Protein AF-A0A7G9RXB8-F1 (afdb_monomer_lite)

Organism: NCBI:txid225084

pLDDT: mean 76.38, std 12.28, range [47.03, 93.5]

Structure (mmCIF, N/CA/C/O backbone):
data_AF-A0A7G9RXB8-F1
#
_entry.id   AF-A0A7G9RXB8-F1
#
loop_
_atom_site.group_PDB
_atom_site.id
_atom_site.type_symbol
_atom_site.label_atom_id
_atom_site.label_alt_id
_atom_site.label_comp_id
_atom_site.label_asym_id
_atom_site.label_entity_id
_atom_site.label_seq_id
_atom_site.pdbx_PDB_ins_code
_atom_site.Cartn_x
_atom_site.Cartn_y
_atom_site.Cartn_z
_atom_site.occupancy
_atom_site.B_iso_or_equiv
_atom_site.auth_seq_id
_atom_site.auth_comp_id
_atom_site.auth_asym_id
_atom_site.auth_atom_id
_atom_site.pdbx_PDB_model_num
ATOM 1 N N . MET A 1 1 ? 65.876 15.064 -10.319 1.00 53.69 1 MET A N 1
ATOM 2 C CA . MET A 1 1 ? 64.756 16.024 -10.457 1.00 53.69 1 MET A CA 1
ATOM 3 C C . MET A 1 1 ? 63.731 15.568 -11.501 1.00 53.69 1 MET A C 1
ATOM 5 O O . MET A 1 1 ? 62.546 15.606 -11.215 1.00 53.69 1 MET A O 1
ATOM 9 N N . THR A 1 2 ? 64.156 15.033 -12.650 1.00 57.69 2 THR A N 1
ATOM 10 C CA . THR A 1 2 ? 63.273 14.487 -13.706 1.00 57.69 2 THR A CA 1
ATOM 11 C C . THR A 1 2 ? 62.465 13.240 -13.300 1.00 57.69 2 THR A C 1
ATOM 13 O O . THR A 1 2 ? 61.314 13.117 -13.701 1.00 57.69 2 THR A O 1
ATOM 16 N N . ALA A 1 3 ? 62.999 12.360 -12.442 1.00 59.34 3 ALA A N 1
ATOM 17 C CA . ALA A 1 3 ? 62.268 11.176 -11.956 1.00 59.34 3 ALA A CA 1
ATOM 18 C C . ALA A 1 3 ? 61.123 11.496 -10.965 1.00 59.34 3 ALA A C 1
ATOM 20 O O . ALA A 1 3 ? 60.121 10.787 -10.940 1.00 59.34 3 ALA A O 1
ATOM 21 N N . MET A 1 4 ? 61.231 12.580 -10.180 1.00 57.28 4 MET A N 1
ATOM 22 C CA . MET A 1 4 ? 60.145 13.027 -9.287 1.00 57.28 4 MET A CA 1
ATOM 23 C C . MET A 1 4 ? 58.975 13.626 -10.072 1.00 57.28 4 MET A C 1
ATOM 25 O O . MET A 1 4 ? 57.829 13.350 -9.737 1.00 57.28 4 MET A O 1
ATOM 29 N N . LEU A 1 5 ? 59.254 14.370 -11.149 1.00 56.53 5 LEU A N 1
ATOM 30 C CA . LEU A 1 5 ? 58.205 14.923 -12.012 1.00 56.53 5 LEU A CA 1
ATOM 31 C C . LEU A 1 5 ? 57.414 13.820 -12.733 1.00 56.53 5 LEU A C 1
ATOM 33 O O . LEU A 1 5 ? 56.200 13.926 -12.846 1.00 56.53 5 LEU A O 1
ATOM 37 N N . PHE A 1 6 ? 58.068 12.729 -13.149 1.00 57.94 6 PHE A N 1
ATOM 38 C CA . PHE A 1 6 ? 57.385 11.584 -13.767 1.00 57.94 6 PHE A CA 1
ATOM 39 C C . PHE A 1 6 ? 56.520 10.792 -12.767 1.00 57.94 6 PHE A C 1
ATOM 41 O O . PHE A 1 6 ? 55.415 10.369 -13.102 1.00 57.94 6 PHE A O 1
ATOM 48 N N . SER A 1 7 ? 56.988 10.651 -11.521 1.00 56.25 7 SER A N 1
ATOM 49 C CA . SER A 1 7 ? 56.212 10.061 -10.420 1.00 56.25 7 SER A CA 1
ATOM 50 C C . SER A 1 7 ? 54.958 10.887 -10.098 1.00 56.25 7 SER A C 1
ATOM 52 O O . SER A 1 7 ? 53.858 10.335 -10.076 1.00 56.25 7 SER A O 1
ATOM 54 N N . GLN A 1 8 ? 55.091 12.214 -9.966 1.00 58.97 8 GLN A N 1
ATOM 55 C CA . GLN A 1 8 ? 53.950 13.109 -9.724 1.00 58.97 8 GLN A CA 1
ATOM 56 C C . GLN A 1 8 ? 52.933 13.085 -10.871 1.00 58.97 8 GLN A C 1
ATOM 58 O O . GLN A 1 8 ? 51.738 12.936 -10.624 1.00 58.97 8 GLN A O 1
ATOM 63 N N . GLN A 1 9 ? 53.408 13.098 -12.121 1.00 56.72 9 GLN A N 1
ATOM 64 C CA . GLN A 1 9 ? 52.555 12.980 -13.306 1.00 56.72 9 GLN A CA 1
ATOM 65 C C . GLN A 1 9 ? 51.727 11.683 -13.286 1.00 56.72 9 GLN A C 1
ATOM 67 O O . GLN A 1 9 ? 50.555 11.690 -13.648 1.00 56.72 9 GLN A O 1
ATOM 72 N N . SER A 1 10 ? 52.312 10.564 -12.841 1.00 56.03 10 SER A N 1
ATOM 73 C CA . SER A 1 10 ? 51.606 9.279 -12.776 1.00 56.03 10 SER A CA 1
ATOM 74 C C . SER A 1 10 ? 50.545 9.229 -11.670 1.00 56.03 10 SER A C 1
ATOM 76 O O . SER A 1 10 ? 49.463 8.689 -11.895 1.00 56.03 10 SER A O 1
ATOM 78 N N . SER A 1 11 ? 50.790 9.856 -10.514 1.00 56.84 11 SER A N 1
ATOM 79 C CA . SER A 1 11 ? 49.788 9.982 -9.448 1.00 56.84 11 SER A CA 1
ATOM 80 C C . SER A 1 11 ? 48.650 10.930 -9.824 1.00 56.84 11 SER A C 1
ATOM 82 O O . SER A 1 11 ? 47.493 10.622 -9.538 1.00 56.84 11 SER A O 1
ATOM 84 N N . ASP A 1 12 ? 48.935 12.029 -10.524 1.00 55.81 12 ASP A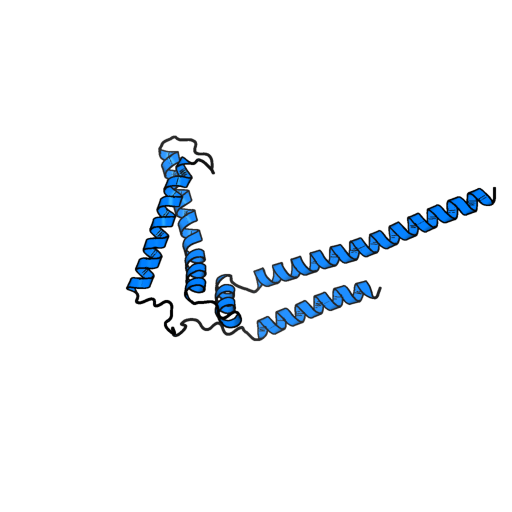 N 1
ATOM 85 C CA . ASP A 1 12 ? 47.910 12.987 -10.953 1.00 55.81 12 ASP A CA 1
ATOM 86 C C . ASP A 1 12 ? 47.013 12.399 -12.053 1.00 55.81 12 ASP A C 1
ATOM 88 O O . ASP A 1 12 ? 45.795 12.562 -12.006 1.00 55.81 12 ASP A O 1
ATOM 92 N N . VAL A 1 13 ? 47.577 11.621 -12.985 1.00 59.97 13 VAL A N 1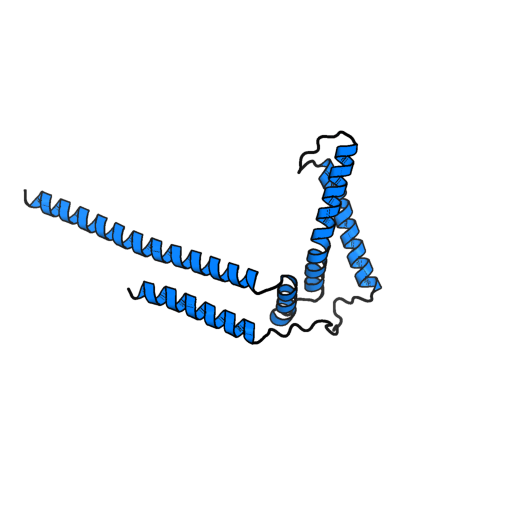
ATOM 93 C CA . VAL A 1 13 ? 46.809 10.931 -14.038 1.00 59.97 13 VAL A CA 1
ATOM 94 C C . VAL A 1 13 ? 45.923 9.821 -13.460 1.00 59.97 13 VAL A C 1
ATOM 96 O O . VAL A 1 13 ? 44.767 9.688 -13.864 1.00 59.97 13 VAL A O 1
ATOM 99 N N . VAL A 1 14 ? 46.408 9.052 -12.479 1.00 60.84 14 VAL A N 1
ATOM 100 C CA . VAL A 1 14 ? 45.602 8.012 -11.816 1.00 60.84 14 VAL A CA 1
ATOM 101 C C . VAL A 1 14 ? 44.472 8.644 -10.996 1.00 60.84 14 VAL A C 1
ATOM 103 O O . VAL A 1 14 ? 43.321 8.221 -11.125 1.00 60.84 14 VAL A O 1
ATOM 106 N N . THR A 1 15 ? 44.756 9.711 -10.242 1.00 60.31 15 THR A N 1
ATOM 107 C CA . THR A 1 15 ? 43.755 10.428 -9.429 1.00 60.31 15 THR A CA 1
ATOM 108 C C . THR A 1 15 ? 42.711 11.138 -10.297 1.00 60.31 15 THR A C 1
ATOM 110 O O . THR A 1 15 ? 41.523 11.096 -9.978 1.00 60.31 15 THR A O 1
ATOM 113 N N . GLN A 1 16 ? 43.108 11.719 -11.436 1.00 60.50 16 GLN A N 1
ATOM 114 C CA . GLN A 1 16 ? 42.170 12.291 -12.406 1.00 60.50 16 GLN A CA 1
ATOM 115 C C . GLN A 1 16 ? 41.323 11.217 -13.091 1.00 60.50 16 GLN A C 1
ATOM 117 O O . GLN A 1 16 ? 40.120 11.419 -13.241 1.00 60.50 16 GLN A O 1
ATOM 122 N N . SER A 1 17 ? 41.895 10.055 -13.433 1.00 59.53 17 SER A N 1
ATOM 123 C CA . SER A 1 17 ? 41.102 8.961 -14.007 1.00 59.53 17 SER A CA 1
ATOM 124 C C . SER A 1 17 ? 40.050 8.454 -13.015 1.00 59.53 17 SER A C 1
ATOM 126 O O . SER A 1 17 ? 38.888 8.326 -13.383 1.00 59.53 17 SER A O 1
ATOM 128 N N . HIS A 1 18 ? 40.401 8.276 -11.735 1.00 59.81 18 HIS A N 1
ATOM 129 C CA . HIS A 1 18 ? 39.439 7.871 -10.708 1.00 59.81 18 HIS A CA 1
ATOM 130 C C . HIS A 1 18 ? 38.376 8.947 -10.446 1.00 59.81 18 HIS A C 1
ATOM 132 O O . HIS A 1 18 ? 37.222 8.605 -10.206 1.00 59.81 18 HIS A O 1
ATOM 138 N N . ALA A 1 19 ? 38.722 10.237 -10.523 1.00 63.41 19 ALA A N 1
ATOM 139 C CA . ALA A 1 19 ? 37.765 11.329 -10.347 1.00 63.41 19 ALA A CA 1
ATOM 140 C C . ALA A 1 19 ? 36.742 11.415 -11.495 1.00 63.41 19 ALA A C 1
ATOM 142 O O . ALA A 1 19 ? 35.551 11.571 -11.229 1.00 63.41 19 ALA A O 1
ATOM 143 N N . ILE A 1 20 ? 37.187 11.265 -12.748 1.00 65.62 20 ILE A N 1
ATOM 144 C CA . ILE A 1 20 ? 36.315 11.280 -13.937 1.00 65.62 20 ILE A CA 1
ATOM 145 C C . ILE A 1 20 ? 35.386 10.061 -13.918 1.00 65.62 20 ILE A C 1
ATOM 147 O O . ILE A 1 20 ? 34.171 10.191 -14.031 1.00 65.62 20 ILE A O 1
ATOM 151 N N . VAL A 1 21 ? 35.953 8.885 -13.647 1.00 72.12 21 VAL A N 1
ATOM 152 C CA . VAL A 1 21 ? 35.222 7.619 -13.546 1.00 72.12 21 VAL A CA 1
ATOM 153 C C . VAL A 1 21 ? 34.164 7.670 -12.430 1.00 72.12 21 VAL A C 1
ATOM 155 O O . VAL A 1 21 ? 33.021 7.269 -12.639 1.00 72.12 21 VAL A O 1
ATOM 158 N N . ASN A 1 22 ? 34.494 8.222 -11.258 1.00 77.88 22 ASN A N 1
ATOM 159 C CA . ASN A 1 22 ? 33.540 8.365 -10.153 1.00 77.88 22 ASN A CA 1
ATOM 160 C C . ASN A 1 22 ? 32.393 9.338 -10.470 1.00 77.88 22 ASN A C 1
ATOM 162 O O . ASN A 1 22 ? 31.272 9.118 -10.009 1.00 77.88 22 ASN A O 1
ATOM 166 N N . TYR A 1 23 ? 32.652 10.395 -11.244 1.00 78.88 23 TYR A N 1
ATOM 167 C CA . TYR A 1 23 ? 31.625 11.353 -11.652 1.00 78.88 23 TYR A CA 1
ATOM 168 C C . TYR A 1 23 ? 30.621 10.729 -12.631 1.00 78.88 23 TYR A C 1
ATOM 170 O O . TYR A 1 23 ? 29.410 10.837 -12.420 1.00 78.88 23 TYR A O 1
ATOM 178 N N . ASP A 1 24 ? 31.109 9.990 -13.629 1.00 79.31 24 ASP A N 1
ATOM 179 C CA . ASP A 1 24 ? 30.255 9.291 -14.595 1.00 79.31 24 ASP A CA 1
ATOM 180 C C . ASP A 1 24 ? 29.406 8.214 -13.911 1.00 79.31 24 ASP A C 1
ATOM 182 O O . ASP A 1 24 ? 28.195 8.124 -14.134 1.00 79.31 24 ASP A O 1
ATOM 186 N N . TYR A 1 25 ? 29.998 7.443 -12.994 1.00 82.25 25 TYR A N 1
ATOM 187 C CA . TYR A 1 25 ? 29.251 6.461 -12.208 1.00 82.25 25 TYR A CA 1
ATOM 188 C C . TYR A 1 25 ? 28.194 7.108 -11.308 1.00 82.25 25 TYR A C 1
ATOM 190 O O . TYR A 1 25 ? 27.077 6.589 -11.207 1.00 82.25 25 TYR A O 1
ATOM 198 N N . ALA A 1 26 ? 28.504 8.247 -10.683 1.00 83.88 26 ALA A N 1
ATOM 199 C CA . ALA A 1 26 ? 27.539 8.986 -9.875 1.00 83.88 26 ALA A CA 1
ATOM 200 C C . ALA A 1 26 ? 26.349 9.469 -10.722 1.00 83.88 26 ALA A C 1
ATOM 202 O O . ALA A 1 26 ? 25.198 9.291 -10.311 1.00 83.88 26 ALA A O 1
ATOM 203 N N . LEU A 1 27 ? 26.600 9.999 -11.925 1.00 82.75 27 LEU A N 1
ATOM 204 C CA . LEU A 1 27 ? 25.550 10.408 -12.864 1.00 82.75 27 LEU A CA 1
ATOM 205 C 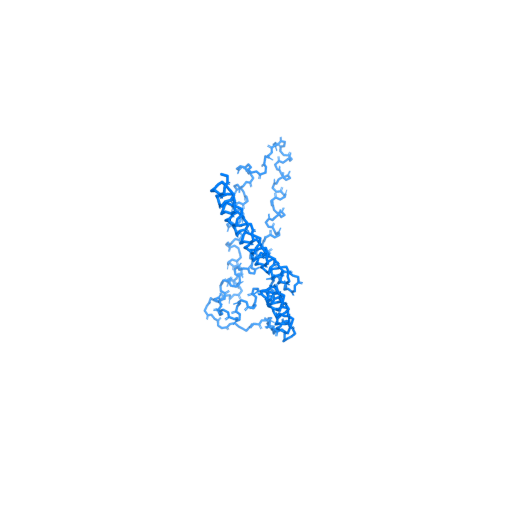C . LEU A 1 27 ? 24.686 9.230 -13.334 1.00 82.75 27 LEU A C 1
ATOM 207 O O . LEU A 1 27 ? 23.455 9.343 -13.375 1.00 82.75 27 LEU A O 1
ATOM 211 N N . MET A 1 28 ? 25.294 8.080 -13.632 1.00 81.75 28 MET A N 1
ATOM 212 C CA . MET A 1 28 ? 24.558 6.875 -14.029 1.00 81.75 28 MET A CA 1
ATOM 213 C C . MET A 1 28 ? 23.627 6.374 -12.918 1.00 81.75 28 MET A C 1
ATOM 215 O O . MET A 1 28 ? 22.464 6.051 -13.179 1.00 81.75 28 MET A O 1
ATOM 219 N N . ILE A 1 29 ? 24.109 6.321 -11.673 1.00 83.75 29 ILE A N 1
ATOM 220 C CA . ILE A 1 29 ? 23.309 5.867 -10.527 1.00 83.75 29 ILE A CA 1
ATOM 221 C C . ILE A 1 29 ? 22.182 6.861 -10.229 1.00 83.75 29 ILE A C 1
ATOM 223 O O . ILE A 1 29 ? 21.032 6.442 -10.077 1.00 83.75 29 ILE A O 1
ATOM 227 N N . ALA A 1 30 ? 22.479 8.165 -10.208 1.00 85.31 30 ALA A N 1
ATOM 228 C CA . ALA A 1 30 ? 21.482 9.206 -9.965 1.00 85.31 30 ALA A CA 1
ATOM 229 C C . ALA A 1 30 ? 20.333 9.145 -10.984 1.00 85.31 30 ALA A C 1
ATOM 231 O O . ALA A 1 30 ? 19.162 9.198 -10.604 1.00 85.31 30 ALA A O 1
ATOM 232 N N . THR A 1 31 ? 20.652 8.942 -12.265 1.00 82.88 31 THR A N 1
ATOM 233 C CA . THR A 1 31 ? 19.650 8.838 -13.335 1.00 82.88 31 THR A CA 1
ATOM 234 C C . THR A 1 31 ? 18.746 7.620 -13.152 1.00 82.88 31 THR A C 1
ATOM 236 O O . THR A 1 31 ? 17.532 7.740 -13.298 1.00 82.88 31 THR A O 1
ATOM 239 N N . ARG A 1 32 ? 19.292 6.457 -12.763 1.00 83.00 32 ARG A N 1
ATOM 240 C CA . ARG A 1 32 ? 18.479 5.255 -12.490 1.00 83.00 32 ARG A CA 1
ATOM 241 C C . ARG A 1 32 ? 17.507 5.471 -11.337 1.00 83.00 32 ARG A C 1
ATOM 243 O O . ARG A 1 32 ? 16.337 5.119 -11.454 1.00 83.00 32 ARG A O 1
ATOM 250 N N . VAL A 1 33 ? 17.976 6.063 -10.239 1.00 88.81 33 VAL A N 1
ATOM 251 C CA . VAL A 1 33 ? 17.126 6.348 -9.074 1.00 88.81 33 VAL A CA 1
ATOM 252 C C . VAL A 1 33 ? 16.018 7.334 -9.447 1.00 88.81 33 VAL A C 1
ATOM 254 O O . VAL A 1 33 ? 14.856 7.091 -9.125 1.00 88.81 33 VAL A O 1
ATOM 257 N N . LEU A 1 34 ? 16.347 8.397 -10.190 1.00 85.00 34 LEU A N 1
ATOM 258 C CA . LEU A 1 34 ? 15.358 9.346 -10.702 1.00 85.00 34 LEU A CA 1
ATOM 259 C C . LEU A 1 34 ? 14.341 8.669 -11.624 1.00 85.00 34 LEU A C 1
ATOM 261 O O . LEU A 1 34 ? 13.151 8.955 -11.517 1.00 85.00 34 LEU A O 1
ATOM 265 N N . LEU A 1 35 ? 14.776 7.757 -12.491 1.00 83.88 35 LEU A N 1
ATOM 266 C CA . LEU A 1 35 ? 13.903 7.043 -13.420 1.00 83.88 35 LEU A CA 1
ATOM 267 C C . LEU A 1 35 ? 12.867 6.192 -12.673 1.00 83.88 35 LEU A C 1
ATOM 269 O O . LEU A 1 35 ? 11.671 6.309 -12.943 1.00 83.88 35 LEU A O 1
ATOM 273 N N . PHE A 1 36 ? 13.299 5.400 -11.687 1.00 83.06 36 PHE A N 1
ATOM 274 C CA . PHE A 1 36 ? 12.385 4.595 -10.871 1.00 83.06 36 PHE A CA 1
ATOM 275 C C . PHE A 1 36 ? 11.449 5.455 -10.011 1.00 83.06 36 PHE A C 1
ATOM 277 O O . PHE A 1 36 ? 10.265 5.137 -9.897 1.00 83.06 36 PHE A O 1
ATOM 284 N N . ALA A 1 37 ? 11.941 6.566 -9.453 1.00 88.31 37 ALA A N 1
ATOM 285 C CA . ALA A 1 37 ? 11.121 7.490 -8.669 1.00 88.31 37 ALA A CA 1
ATOM 286 C C . ALA A 1 37 ? 10.024 8.152 -9.519 1.00 88.31 37 ALA A C 1
ATOM 288 O O . ALA A 1 37 ? 8.862 8.183 -9.116 1.00 88.31 37 ALA A O 1
ATOM 289 N N . ASN A 1 38 ? 10.373 8.632 -10.715 1.00 82.44 38 ASN A N 1
ATOM 290 C CA . ASN A 1 38 ? 9.423 9.248 -11.639 1.00 82.44 38 ASN A CA 1
ATOM 291 C C . ASN A 1 38 ? 8.364 8.252 -12.130 1.00 82.44 38 ASN A C 1
ATOM 293 O O . ASN A 1 38 ? 7.181 8.585 -12.179 1.00 82.44 38 ASN A O 1
ATOM 297 N N . LEU A 1 39 ? 8.777 7.022 -12.452 1.00 81.44 39 LEU A N 1
ATOM 298 C CA . LEU A 1 39 ? 7.860 5.962 -12.871 1.00 81.44 39 LEU A CA 1
ATOM 299 C C . LEU A 1 39 ? 6.850 5.622 -11.764 1.00 81.44 39 LEU A C 1
ATOM 301 O O . LEU A 1 39 ? 5.651 5.554 -12.030 1.00 81.44 39 LEU A O 1
ATOM 305 N N . GLY A 1 40 ? 7.309 5.490 -10.515 1.00 84.62 40 GLY A N 1
ATOM 306 C CA . GLY A 1 40 ? 6.426 5.272 -9.366 1.00 84.62 40 GLY A CA 1
ATOM 307 C C . GLY A 1 40 ? 5.481 6.449 -9.098 1.00 84.62 40 GLY A C 1
ATOM 308 O O . GLY A 1 40 ? 4.297 6.243 -8.832 1.00 84.62 40 GLY A O 1
ATOM 309 N N . MET A 1 41 ? 5.974 7.685 -9.212 1.00 83.31 41 MET A N 1
ATOM 310 C CA . MET A 1 41 ? 5.174 8.892 -8.985 1.00 83.31 41 MET A CA 1
ATOM 311 C C . MET A 1 41 ? 4.047 9.043 -10.012 1.00 83.31 41 MET A C 1
ATOM 313 O O . MET A 1 41 ? 2.916 9.348 -9.639 1.00 83.31 41 MET A O 1
ATOM 317 N N . LEU A 1 42 ? 4.318 8.785 -11.293 1.00 80.19 42 LEU A N 1
ATOM 318 C CA . LEU A 1 42 ? 3.282 8.817 -12.327 1.00 80.19 42 LEU A CA 1
ATOM 319 C C . LEU A 1 42 ? 2.266 7.700 -12.182 1.00 80.19 42 LEU A C 1
ATOM 321 O O . LEU A 1 42 ? 1.071 7.957 -12.328 1.00 80.19 42 LEU A O 1
ATOM 325 N N . PHE A 1 43 ? 2.726 6.488 -11.868 1.00 78.69 43 PHE A N 1
ATOM 326 C CA . PHE A 1 43 ? 1.834 5.370 -11.593 1.00 78.69 43 PHE A CA 1
ATOM 327 C C . PHE A 1 43 ? 0.855 5.718 -10.462 1.00 78.69 43 PHE A C 1
ATOM 329 O O . PHE A 1 43 ? -0.351 5.545 -10.625 1.00 78.69 43 PHE A O 1
ATOM 336 N N . SER A 1 44 ? 1.359 6.317 -9.376 1.00 82.94 44 SER A N 1
ATOM 337 C CA . SER A 1 44 ? 0.540 6.766 -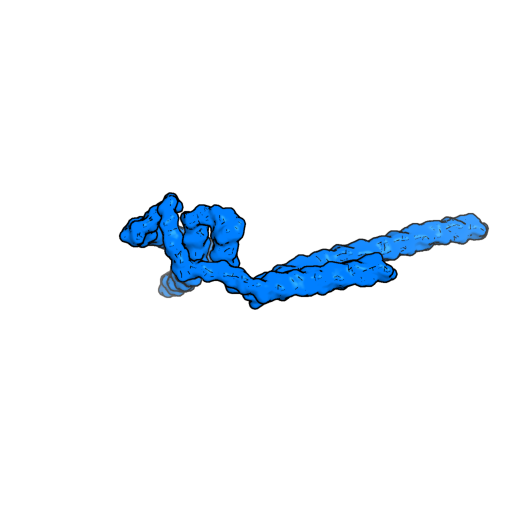8.244 1.00 82.94 44 SER A CA 1
ATOM 338 C C . SER A 1 44 ? -0.382 7.951 -8.559 1.00 82.94 44 SER A C 1
ATOM 340 O O . SER A 1 44 ? -1.375 8.122 -7.860 1.00 82.94 44 SER A O 1
ATOM 342 N N . CYS A 1 45 ? -0.043 8.801 -9.533 1.00 78.62 45 CYS A N 1
ATOM 343 C CA . CYS A 1 45 ? -0.849 9.970 -9.907 1.00 78.62 45 CYS A CA 1
ATOM 344 C C . CYS A 1 45 ? -1.961 9.619 -10.912 1.00 78.62 45 CYS A C 1
ATOM 346 O O . CYS A 1 45 ? -3.003 10.267 -10.930 1.00 78.62 45 CYS A O 1
ATOM 348 N N . THR A 1 46 ? -1.738 8.600 -11.748 1.00 71.44 46 THR A N 1
ATOM 349 C CA . THR A 1 46 ? -2.626 8.252 -12.872 1.00 71.44 46 THR A CA 1
ATOM 350 C C . THR A 1 46 ? -3.605 7.127 -12.528 1.00 71.44 46 THR A C 1
ATOM 352 O O . THR A 1 46 ? -4.696 7.101 -13.082 1.00 71.44 46 THR A O 1
ATOM 355 N N . THR A 1 47 ? -3.246 6.217 -11.613 1.00 75.81 47 THR A N 1
ATOM 356 C CA . THR A 1 47 ? -4.025 4.993 -11.336 1.00 75.81 47 THR A CA 1
ATOM 357 C C . THR A 1 47 ? -4.689 5.059 -9.964 1.00 75.81 47 THR A C 1
ATOM 359 O O . THR A 1 47 ? -4.001 5.252 -8.959 1.00 75.81 47 THR A O 1
ATOM 362 N N . ASP A 1 48 ? -6.004 4.835 -9.890 1.00 77.94 48 ASP A N 1
ATOM 363 C CA . ASP A 1 48 ? -6.668 4.601 -8.603 1.00 77.94 48 ASP A CA 1
ATOM 364 C C . ASP A 1 48 ? -6.361 3.184 -8.077 1.00 77.94 48 ASP A C 1
ATOM 366 O O . ASP A 1 48 ? -6.226 2.216 -8.831 1.00 77.94 48 ASP A O 1
ATOM 370 N N . ASN A 1 49 ? -6.274 3.034 -6.753 1.00 76.88 49 ASN A N 1
ATOM 371 C CA . ASN A 1 49 ? -5.891 1.780 -6.098 1.00 76.88 49 ASN A CA 1
ATOM 372 C C . ASN A 1 49 ? -6.835 0.623 -6.456 1.00 76.88 49 ASN A C 1
ATOM 374 O O . ASN A 1 49 ? -6.394 -0.518 -6.575 1.00 76.88 49 ASN A O 1
ATOM 378 N N . LEU A 1 50 ? -8.133 0.900 -6.614 1.00 79.06 50 LEU A N 1
ATOM 379 C CA . LEU A 1 50 ? -9.124 -0.116 -6.975 1.00 79.06 50 LEU A CA 1
ATOM 380 C C . LEU A 1 50 ? -8.987 -0.529 -8.442 1.00 79.06 50 LEU A C 1
ATOM 382 O O . LEU A 1 50 ? -9.038 -1.718 -8.746 1.00 79.06 50 LEU A O 1
ATOM 386 N N . GLU A 1 51 ? -8.755 0.436 -9.330 1.00 78.12 51 GLU A N 1
ATOM 387 C CA . GLU A 1 51 ? -8.570 0.218 -10.767 1.00 78.12 51 GLU A CA 1
ATOM 388 C C . GLU A 1 51 ? -7.359 -0.680 -11.051 1.00 78.12 51 GLU A C 1
ATOM 390 O O . GLU A 1 51 ? -7.417 -1.617 -11.853 1.00 78.12 51 GLU A O 1
ATOM 395 N N . PHE A 1 52 ? -6.287 -0.484 -10.282 1.00 79.88 52 PHE A N 1
ATOM 396 C CA . PHE A 1 52 ? -5.119 -1.354 -10.310 1.00 79.88 52 PHE A CA 1
ATOM 397 C C . PHE A 1 52 ? -5.449 -2.811 -9.944 1.00 79.88 52 PHE A C 1
ATOM 399 O O . PHE A 1 52 ? -5.009 -3.738 -10.617 1.00 79.88 52 PHE A O 1
ATOM 406 N N . VAL A 1 53 ? -6.262 -3.046 -8.912 1.00 81.75 53 VAL A N 1
ATOM 407 C CA . VAL A 1 53 ? -6.636 -4.410 -8.488 1.00 81.75 53 VAL A CA 1
ATOM 408 C C . VAL A 1 53 ? -7.473 -5.132 -9.543 1.00 81.75 53 VAL A C 1
ATOM 410 O O . VAL A 1 53 ? -7.325 -6.340 -9.733 1.00 81.75 53 VAL A O 1
ATOM 413 N N . TYR A 1 54 ? -8.341 -4.413 -10.246 1.00 79.81 54 TYR A N 1
ATOM 414 C CA . TYR A 1 54 ? -9.109 -4.996 -11.340 1.00 79.81 54 TYR A CA 1
ATOM 415 C C . TYR A 1 54 ? -8.244 -5.256 -12.582 1.00 79.81 54 TYR A C 1
ATOM 417 O O . TYR A 1 54 ? -8.334 -6.333 -13.157 1.00 79.81 54 TYR A O 1
ATOM 425 N N . SER A 1 55 ? -7.332 -4.353 -12.955 1.00 77.50 55 SER A N 1
ATOM 426 C CA . SER A 1 55 ? -6.384 -4.639 -14.049 1.00 77.50 55 SER A CA 1
ATOM 427 C C . SER A 1 55 ? -5.472 -5.837 -13.737 1.00 77.50 55 SER A C 1
ATOM 429 O O . SER A 1 55 ? -5.198 -6.650 -14.620 1.00 77.50 55 SER A O 1
ATOM 431 N N . LEU A 1 56 ? -5.079 -6.016 -12.470 1.00 77.62 56 LEU A N 1
ATOM 432 C CA . LEU A 1 56 ? -4.409 -7.220 -11.969 1.00 77.62 56 LEU A CA 1
ATOM 433 C C . LEU A 1 56 ? -5.269 -8.482 -12.149 1.00 77.62 56 LEU A C 1
ATOM 435 O O . LEU A 1 56 ? -4.734 -9.527 -12.517 1.00 77.62 56 LEU A O 1
ATOM 439 N N . ARG A 1 57 ? -6.587 -8.417 -11.914 1.00 79.81 57 ARG A N 1
ATOM 44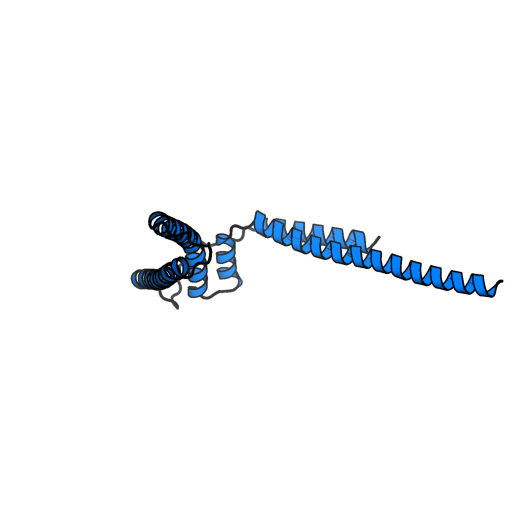0 C CA . ARG A 1 57 ? -7.497 -9.542 -12.199 1.00 79.81 57 ARG A CA 1
ATOM 441 C C . ARG A 1 57 ? -7.407 -9.939 -13.667 1.00 79.81 57 ARG A C 1
ATOM 443 O O . ARG A 1 57 ? -7.138 -11.103 -13.956 1.00 79.81 57 ARG A O 1
ATOM 450 N N . ASP A 1 58 ? -7.600 -8.978 -14.561 1.00 76.88 58 ASP A N 1
ATOM 451 C CA . ASP A 1 58 ? -7.784 -9.244 -15.987 1.00 76.88 58 ASP A CA 1
ATOM 452 C C . ASP A 1 58 ? -6.481 -9.670 -16.678 1.00 76.88 58 ASP A C 1
ATOM 454 O O . ASP A 1 58 ? -6.472 -10.603 -17.484 1.00 76.88 58 ASP A O 1
ATOM 458 N N . GLN A 1 59 ? -5.357 -9.030 -16.341 1.00 78.56 59 GLN A N 1
ATOM 459 C CA . GLN A 1 59 ? -4.061 -9.285 -16.983 1.00 78.56 59 GLN A CA 1
ATOM 460 C C . GLN A 1 59 ? -3.349 -10.512 -16.407 1.00 78.56 59 GLN A C 1
ATOM 462 O O . GLN A 1 59 ? -2.767 -11.299 -17.154 1.00 78.56 59 GLN A O 1
ATOM 467 N N . LEU A 1 60 ? -3.394 -10.688 -15.083 1.00 76.88 60 LEU A N 1
ATOM 468 C CA . LEU A 1 60 ? -2.720 -11.784 -14.379 1.00 76.88 60 LEU A CA 1
ATOM 469 C C . LEU A 1 60 ? -3.637 -12.992 -14.136 1.00 76.88 60 LEU A C 1
ATOM 471 O O . LEU A 1 60 ? -3.176 -13.982 -13.569 1.00 76.88 60 LEU A O 1
ATOM 475 N N . LYS A 1 61 ? -4.906 -12.934 -14.579 1.00 77.38 61 LYS A N 1
ATOM 476 C CA . LYS A 1 61 ? -5.937 -13.971 -14.367 1.00 77.38 61 LYS A CA 1
ATOM 477 C C . LYS A 1 61 ? -5.942 -14.468 -12.923 1.00 77.38 61 LYS A C 1
ATOM 479 O O . LYS A 1 61 ? -5.921 -15.670 -12.656 1.00 77.38 61 LYS A O 1
ATOM 484 N N . LEU A 1 62 ? -5.904 -13.523 -11.986 1.00 77.62 62 LEU A N 1
ATOM 485 C CA . LEU A 1 62 ? -5.877 -13.841 -10.564 1.00 77.62 62 LEU A CA 1
ATOM 486 C C . LEU A 1 62 ? -7.166 -14.574 -10.166 1.00 77.62 62 LEU A C 1
ATOM 488 O O . LEU A 1 62 ? -8.250 -14.146 -10.570 1.00 77.62 62 LEU A O 1
ATOM 492 N N . PRO A 1 63 ? -7.079 -15.633 -9.337 1.00 81.19 63 PRO A N 1
ATOM 493 C CA . PRO A 1 63 ? -8.260 -16.294 -8.803 1.00 81.19 63 PRO A CA 1
ATOM 494 C C . PRO A 1 63 ? -9.185 -15.287 -8.119 1.00 81.19 63 PRO A C 1
ATOM 496 O O . PRO A 1 63 ? -8.733 -14.434 -7.348 1.00 81.19 63 PRO A O 1
ATOM 499 N N . ASN A 1 64 ? -10.490 -15.418 -8.359 1.00 81.38 64 ASN A N 1
ATOM 500 C CA . ASN A 1 64 ? -11.507 -14.493 -7.856 1.00 81.38 64 ASN A CA 1
ATOM 501 C C . ASN A 1 64 ? -11.405 -14.276 -6.340 1.00 81.38 64 ASN A C 1
ATOM 503 O O . ASN A 1 64 ? -11.498 -13.142 -5.869 1.00 81.38 64 ASN A O 1
ATOM 507 N N . VAL A 1 65 ? -11.121 -15.341 -5.585 1.00 82.44 65 VAL A N 1
ATOM 508 C CA . VAL A 1 65 ? -10.925 -15.311 -4.126 1.00 82.44 65 VAL A CA 1
ATOM 509 C C . VAL A 1 65 ? -9.877 -14.273 -3.704 1.00 82.44 65 VAL A C 1
ATOM 511 O O . VAL A 1 65 ? -10.100 -13.515 -2.760 1.00 82.44 65 VAL A O 1
ATOM 514 N N . PHE A 1 66 ? -8.761 -14.169 -4.431 1.00 84.81 66 PHE A N 1
ATOM 515 C CA . PHE A 1 66 ? -7.696 -13.219 -4.108 1.00 84.81 66 PHE A CA 1
ATOM 516 C C . PHE A 1 66 ? -8.105 -11.776 -4.407 1.00 84.81 66 PHE A C 1
ATOM 518 O O . PHE A 1 66 ? -7.873 -10.879 -3.595 1.00 84.81 66 PHE A O 1
ATOM 525 N N . VAL A 1 67 ? -8.776 -11.550 -5.540 1.00 85.88 67 VAL A N 1
ATOM 526 C CA . VAL A 1 67 ? -9.217 -10.208 -5.935 1.00 85.88 67 VAL A CA 1
ATOM 527 C C . VAL A 1 67 ? -10.238 -9.658 -4.942 1.00 85.88 67 VAL A C 1
ATOM 529 O O . VAL A 1 67 ? -10.118 -8.517 -4.494 1.00 85.88 67 VAL A O 1
ATOM 532 N N . TYR A 1 68 ? -11.214 -10.474 -4.538 1.00 84.88 68 TYR A N 1
ATOM 533 C CA . TYR A 1 68 ? -12.181 -10.086 -3.512 1.00 84.88 68 TYR A CA 1
ATOM 534 C C . TYR A 1 68 ? -11.542 -9.932 -2.133 1.00 84.88 68 TYR A C 1
ATOM 536 O O . TYR A 1 68 ? -11.957 -9.047 -1.390 1.00 84.88 68 TYR A O 1
ATOM 544 N N . GLY A 1 69 ? -10.507 -10.709 -1.807 1.00 87.25 69 GLY A N 1
ATOM 545 C CA . GLY A 1 69 ? -9.719 -10.523 -0.588 1.00 87.25 69 GLY A CA 1
ATOM 546 C C . GLY A 1 69 ? -9.021 -9.161 -0.541 1.00 87.25 69 GLY A C 1
ATOM 547 O O . GLY A 1 69 ? -9.118 -8.449 0.462 1.00 87.25 69 GLY A O 1
ATOM 548 N N . ILE A 1 70 ? -8.378 -8.747 -1.637 1.00 89.25 70 ILE A N 1
ATOM 549 C CA . ILE A 1 70 ? -7.731 -7.430 -1.730 1.00 89.25 70 ILE A CA 1
ATOM 550 C C . ILE A 1 70 ? -8.771 -6.305 -1.672 1.00 89.25 70 ILE A C 1
ATOM 552 O O . ILE A 1 70 ? -8.618 -5.369 -0.887 1.00 89.25 70 ILE A O 1
ATOM 556 N N . LEU A 1 71 ? -9.854 -6.407 -2.449 1.00 86.75 71 LEU A N 1
ATOM 557 C CA . LEU A 1 71 ? -10.948 -5.428 -2.440 1.00 86.75 71 LEU A CA 1
ATOM 558 C C . LEU A 1 71 ? -11.582 -5.300 -1.049 1.00 86.75 71 LEU A C 1
ATOM 560 O O . LEU A 1 71 ? -11.804 -4.188 -0.565 1.00 86.75 71 LEU A O 1
ATOM 564 N N . ALA A 1 72 ? -11.847 -6.425 -0.380 1.00 86.56 72 ALA A N 1
ATOM 565 C CA . ALA A 1 72 ? -12.360 -6.440 0.985 1.00 86.56 72 ALA A CA 1
ATOM 566 C C . ALA A 1 72 ? -11.371 -5.778 1.946 1.00 86.56 72 ALA A C 1
ATOM 568 O O . ALA A 1 72 ? -11.778 -4.960 2.763 1.00 86.56 72 ALA A O 1
ATOM 569 N N . THR A 1 73 ? -10.073 -6.055 1.806 1.00 88.44 73 THR A N 1
ATOM 570 C CA . THR A 1 73 ? -9.024 -5.455 2.640 1.00 88.44 73 THR A CA 1
ATOM 571 C C . THR A 1 73 ? -8.959 -3.939 2.464 1.00 88.44 73 THR A C 1
ATOM 573 O O . THR A 1 73 ? -8.927 -3.220 3.462 1.00 88.44 73 THR A O 1
ATOM 576 N N . PHE A 1 74 ? -9.009 -3.425 1.231 1.00 89.44 74 PHE A N 1
ATOM 577 C CA . PHE A 1 74 ? -9.016 -1.978 0.984 1.00 89.44 74 PHE A CA 1
ATOM 578 C C . PHE A 1 74 ? -10.210 -1.277 1.638 1.00 89.44 74 PHE A C 1
ATOM 580 O O . PHE A 1 74 ? -10.043 -0.205 2.219 1.00 89.44 74 PHE A O 1
ATOM 587 N N . ASN A 1 75 ? -11.386 -1.908 1.624 1.00 86.19 75 ASN A N 1
ATOM 588 C CA . ASN A 1 75 ? -12.579 -1.393 2.300 1.00 86.19 75 ASN A CA 1
ATOM 589 C C . ASN A 1 75 ? -12.539 -1.587 3.829 1.00 86.19 75 ASN A C 1
ATOM 591 O O . ASN A 1 75 ? -13.083 -0.776 4.576 1.00 86.19 75 ASN A O 1
ATOM 595 N N . LEU A 1 76 ? -11.873 -2.636 4.315 1.00 88.75 76 LEU A N 1
ATOM 596 C CA . LEU A 1 76 ? -11.751 -2.968 5.736 1.00 88.75 76 LEU A CA 1
ATOM 597 C C . LEU A 1 76 ? -10.713 -2.092 6.459 1.00 88.75 76 LEU A C 1
ATOM 599 O O . LEU A 1 76 ? -10.885 -1.768 7.633 1.00 88.75 76 LEU A O 1
ATOM 603 N N . LEU A 1 77 ? -9.648 -1.667 5.776 1.00 90.75 77 LEU A N 1
ATOM 604 C CA . LEU A 1 77 ? -8.600 -0.806 6.333 1.00 90.75 77 LEU A CA 1
ATOM 605 C C . LEU A 1 77 ? -9.121 0.467 7.033 1.00 90.75 77 LEU A C 1
ATOM 607 O O . LEU A 1 77 ? -8.712 0.707 8.175 1.00 90.75 77 LEU A O 1
ATOM 611 N N . PRO A 1 78 ? -9.984 1.304 6.421 1.00 90.12 78 PRO A N 1
ATOM 612 C CA . PRO A 1 78 ? -10.527 2.482 7.101 1.00 90.12 78 PRO A CA 1
ATOM 613 C C . PRO A 1 78 ? -11.382 2.104 8.316 1.00 90.12 78 PRO A C 1
ATOM 615 O O . PRO A 1 78 ? -11.251 2.731 9.367 1.00 90.12 78 PRO A O 1
ATOM 618 N N . LEU A 1 79 ? -12.168 1.026 8.219 1.00 89.31 79 LEU A N 1
ATOM 619 C CA . LEU A 1 79 ? -12.987 0.532 9.326 1.00 89.31 79 LEU A CA 1
ATOM 620 C C . LEU A 1 79 ? -12.124 0.141 10.536 1.00 89.31 79 LEU A C 1
ATOM 622 O O . LEU A 1 79 ? -12.411 0.551 11.661 1.00 89.31 79 LEU A O 1
ATOM 626 N N . ILE A 1 80 ? -11.027 -0.591 10.309 1.00 90.19 80 ILE A N 1
ATOM 627 C CA . ILE A 1 80 ? -10.079 -0.975 11.367 1.00 90.19 80 ILE A CA 1
ATOM 628 C C . ILE A 1 80 ? -9.420 0.262 11.988 1.00 90.19 80 ILE A C 1
ATOM 630 O O . ILE A 1 80 ? -9.245 0.314 13.206 1.00 90.19 80 ILE A O 1
ATOM 634 N N . LYS A 1 81 ? -9.066 1.277 11.185 1.00 91.31 81 LYS A N 1
ATOM 635 C CA . LYS A 1 81 ? -8.482 2.529 11.698 1.00 91.31 81 LYS A CA 1
ATOM 636 C C . LYS A 1 81 ? -9.437 3.248 12.649 1.00 91.31 81 LYS A C 1
ATOM 638 O O . LYS A 1 81 ? -8.999 3.739 13.690 1.00 91.31 81 LYS A O 1
ATOM 643 N N . ASP A 1 82 ? -10.719 3.304 12.317 1.00 91.75 82 ASP A N 1
ATOM 644 C CA . ASP A 1 82 ? -11.714 3.959 13.164 1.00 91.75 82 ASP A CA 1
ATOM 645 C C . ASP A 1 82 ? -12.046 3.137 14.412 1.00 91.75 82 ASP A C 1
ATOM 647 O O . ASP A 1 82 ? -12.155 3.701 15.503 1.00 91.75 82 ASP A O 1
ATOM 651 N N . GLU A 1 83 ? -12.099 1.810 14.304 1.00 88.56 83 GLU A N 1
ATOM 652 C CA . GLU A 1 83 ? -12.248 0.925 15.463 1.00 88.56 83 GLU A CA 1
ATOM 653 C C . GLU A 1 83 ? -11.049 1.034 16.417 1.00 88.56 83 GLU A C 1
ATOM 655 O O . GLU A 1 83 ? -11.216 1.096 17.637 1.00 88.56 83 GLU A O 1
ATOM 660 N N . ALA A 1 84 ? -9.832 1.165 15.881 1.00 89.12 84 ALA A N 1
ATOM 661 C CA . ALA A 1 84 ? -8.644 1.420 16.684 1.00 89.12 84 ALA A CA 1
ATOM 662 C C . ALA A 1 84 ? -8.768 2.743 17.456 1.00 89.12 84 ALA A C 1
ATOM 664 O O . ALA A 1 84 ? -8.532 2.760 18.664 1.00 89.12 84 ALA A O 1
ATOM 665 N N . LYS A 1 85 ? -9.197 3.839 16.809 1.00 89.50 85 LYS A N 1
ATOM 666 C CA . LYS A 1 85 ? -9.436 5.133 17.484 1.00 89.50 85 LYS A CA 1
ATOM 667 C C . LYS A 1 85 ? -10.466 5.009 18.610 1.00 89.50 85 LYS A C 1
ATOM 669 O O . LYS A 1 85 ? -10.227 5.533 19.698 1.00 89.50 85 LYS A O 1
ATOM 674 N N . LYS A 1 86 ? -11.573 4.295 18.382 1.00 88.12 86 LYS A N 1
ATOM 675 C CA . LYS A 1 86 ? -12.602 4.040 19.408 1.00 88.12 86 LYS A CA 1
ATOM 676 C C . LYS A 1 86 ? -12.042 3.245 20.584 1.00 88.12 86 LYS A C 1
ATOM 678 O O . LYS A 1 86 ? -12.257 3.624 21.735 1.00 88.12 86 LYS A O 1
ATOM 683 N N . ASN A 1 87 ? -11.256 2.204 20.309 1.00 86.88 87 ASN A N 1
ATOM 684 C CA . ASN A 1 87 ? -10.570 1.441 21.347 1.00 86.88 87 ASN A CA 1
ATOM 685 C C . ASN A 1 87 ? -9.652 2.350 22.178 1.00 86.88 87 ASN A C 1
ATOM 687 O O . ASN A 1 87 ? -9.768 2.358 23.403 1.00 86.88 87 ASN A O 1
ATOM 691 N N . TYR A 1 88 ? -8.825 3.194 21.550 1.00 86.19 88 TYR A N 1
ATOM 692 C CA . TYR A 1 88 ? -8.003 4.172 22.276 1.00 86.19 88 TYR A CA 1
ATOM 693 C C . TYR A 1 88 ? -8.832 5.142 23.126 1.00 86.19 88 TYR A C 1
ATOM 695 O O . TYR A 1 88 ? -8.437 5.443 24.252 1.00 86.19 88 TYR A O 1
ATOM 703 N N . ALA A 1 89 ? -9.964 5.636 22.620 1.00 85.94 89 ALA A N 1
ATOM 704 C CA . ALA A 1 89 ? -10.848 6.525 23.374 1.00 85.94 89 ALA A CA 1
ATOM 705 C C . ALA A 1 89 ? -11.436 5.823 24.613 1.00 85.94 89 ALA A C 1
ATOM 707 O O . ALA A 1 89 ? -11.454 6.398 25.700 1.00 85.94 89 ALA A O 1
ATOM 708 N N . SER A 1 90 ? -11.829 4.551 24.486 1.00 85.38 90 SER A N 1
ATOM 709 C CA . SER A 1 90 ? -12.356 3.757 25.604 1.00 85.38 90 SER A CA 1
ATOM 710 C C . SER A 1 90 ? -11.323 3.508 26.712 1.00 85.38 90 SER A C 1
ATOM 712 O O . SER A 1 90 ? -11.658 3.553 27.895 1.00 85.38 90 SER A O 1
ATOM 714 N N . PHE A 1 91 ? -10.052 3.290 26.356 1.00 84.12 91 PHE A N 1
ATOM 715 C CA . PHE A 1 91 ? -8.981 3.111 27.339 1.00 84.12 91 PHE A CA 1
ATOM 716 C C . PHE A 1 91 ? -8.589 4.428 28.014 1.00 84.12 91 PHE A C 1
ATOM 718 O O . PHE A 1 91 ? -8.328 4.434 29.219 1.00 84.12 91 PHE A O 1
ATOM 725 N N . GLN A 1 92 ? -8.619 5.540 27.273 1.00 83.75 92 GLN A N 1
ATOM 726 C CA . GLN A 1 92 ? -8.442 6.878 27.841 1.00 83.75 92 GLN A CA 1
ATOM 727 C C . GLN A 1 92 ? -9.558 7.225 28.833 1.00 83.75 92 GLN A C 1
ATOM 729 O O . GLN A 1 92 ? -9.261 7.721 29.916 1.00 83.75 92 GLN A O 1
ATOM 734 N N . ALA A 1 93 ? -10.816 6.880 28.532 1.00 85.38 93 ALA A N 1
ATOM 735 C CA . ALA A 1 93 ? -11.939 7.056 29.460 1.00 85.38 93 ALA A CA 1
ATOM 736 C C . ALA A 1 93 ? -11.774 6.253 30.767 1.00 85.38 93 ALA A C 1
ATOM 738 O O . ALA A 1 93 ? -12.298 6.642 31.805 1.00 85.38 93 ALA A O 1
ATOM 739 N N . ARG A 1 94 ? -11.000 5.159 30.742 1.00 82.81 94 ARG A N 1
ATOM 740 C CA . ARG A 1 94 ? -10.630 4.362 31.927 1.00 82.81 94 ARG A CA 1
ATOM 741 C C . ARG A 1 94 ? -9.410 4.915 32.682 1.00 82.81 94 ARG A C 1
ATOM 743 O O . ARG A 1 94 ? -8.892 4.237 33.566 1.00 82.81 94 ARG A O 1
ATOM 750 N N . GLY A 1 95 ? -8.907 6.096 32.314 1.00 77.44 95 GLY A N 1
ATOM 751 C CA . GLY A 1 95 ? -7.763 6.748 32.961 1.00 77.44 95 GLY A CA 1
ATOM 752 C C . GLY A 1 95 ? -6.415 6.052 32.737 1.00 77.44 95 GLY A C 1
ATOM 753 O O . GLY A 1 95 ? -5.435 6.378 33.403 1.00 77.44 95 GLY A O 1
ATOM 754 N N . GLN A 1 96 ? -6.328 5.087 31.815 1.00 74.19 96 GLN A N 1
ATOM 755 C CA . GLN A 1 96 ? -5.087 4.360 31.538 1.00 74.19 96 GLN A CA 1
ATOM 756 C C . GLN A 1 96 ? -4.301 5.094 30.444 1.00 74.19 96 GLN A C 1
ATOM 758 O O . GLN A 1 96 ? -4.770 5.213 29.312 1.00 74.19 96 GLN A O 1
ATOM 763 N N . LYS A 1 97 ? -3.074 5.543 30.749 1.00 65.94 97 LYS A N 1
ATOM 764 C CA . LYS A 1 97 ? -2.121 6.009 29.727 1.00 65.94 97 LYS A CA 1
ATOM 765 C C . LYS A 1 97 ? -1.682 4.818 28.876 1.00 65.94 97 LYS A C 1
ATOM 767 O O . LYS A 1 97 ? -0.715 4.129 29.187 1.00 65.94 97 LYS A O 1
ATOM 772 N N . THR A 1 98 ? -2.417 4.547 27.805 1.00 64.62 98 THR A N 1
ATOM 773 C CA . THR A 1 98 ? -2.053 3.507 26.844 1.00 64.62 98 THR A CA 1
ATOM 774 C C . THR A 1 98 ? -1.073 4.063 25.823 1.00 64.62 98 THR A C 1
ATOM 776 O O . THR A 1 98 ? -1.408 4.965 25.057 1.00 64.62 98 THR A O 1
ATOM 779 N N . TRP A 1 99 ? 0.131 3.495 25.790 1.00 71.75 99 TRP A N 1
ATOM 780 C CA . TRP A 1 99 ? 1.065 3.690 24.684 1.00 71.75 99 TRP A CA 1
ATOM 781 C C . TRP A 1 99 ? 0.473 3.138 23.378 1.00 71.75 99 TRP A C 1
ATOM 783 O O . TRP A 1 99 ? -0.296 2.174 23.410 1.00 71.75 99 TRP A O 1
ATOM 793 N N . ARG A 1 100 ? 0.862 3.707 22.227 1.00 65.69 100 ARG A N 1
ATOM 794 C CA . ARG A 1 100 ? 0.363 3.326 20.887 1.00 65.69 100 ARG A CA 1
ATOM 795 C C . ARG A 1 100 ? 0.512 1.823 20.581 1.00 65.69 100 ARG A C 1
ATOM 797 O O . ARG A 1 100 ? -0.241 1.286 19.788 1.00 65.69 100 ARG A O 1
ATOM 804 N N . PHE A 1 101 ? 1.448 1.137 21.233 1.00 69.94 101 PHE A N 1
ATOM 805 C CA . PHE A 1 101 ? 1.682 -0.306 21.079 1.00 69.94 101 PHE A CA 1
ATOM 806 C C . PHE A 1 101 ? 1.420 -1.108 22.360 1.00 69.94 101 PHE A C 1
ATOM 808 O O . PHE A 1 101 ? 2.035 -2.143 22.594 1.00 69.94 101 PHE A O 1
ATOM 815 N N . SER A 1 102 ? 0.531 -0.637 23.237 1.00 78.94 102 SER A N 1
ATOM 816 C CA . SER A 1 102 ? 0.188 -1.406 24.433 1.00 78.94 102 SER A CA 1
ATOM 817 C C . SER A 1 102 ? -0.578 -2.677 24.057 1.00 78.94 102 SER A C 1
ATOM 819 O O . SER A 1 102 ? -1.603 -2.605 23.375 1.00 78.94 102 SER A O 1
ATOM 821 N N . SER A 1 103 ? -0.142 -3.831 24.576 1.00 79.44 103 SER A N 1
ATOM 822 C CA . SER A 1 103 ? -0.800 -5.129 24.363 1.00 79.44 103 SER A CA 1
ATOM 823 C C . SER A 1 103 ? -2.298 -5.090 24.691 1.00 79.44 103 SER A C 1
ATOM 825 O O . SER A 1 103 ? -3.092 -5.751 24.035 1.00 79.44 103 SER A O 1
ATOM 827 N N . LYS A 1 104 ? -2.712 -4.232 25.637 1.00 81.62 104 LYS A N 1
ATOM 828 C CA . LYS A 1 104 ? -4.120 -4.045 26.024 1.00 81.62 104 LYS A CA 1
ATOM 829 C C . LYS A 1 104 ? -5.007 -3.514 24.892 1.00 81.62 104 LYS A C 1
ATOM 831 O O . LYS A 1 104 ? -6.179 -3.863 24.849 1.00 81.62 104 LYS A O 1
ATOM 836 N N . VAL A 1 105 ? -4.470 -2.681 23.997 1.00 83.25 105 VAL A N 1
ATOM 837 C CA . VAL A 1 105 ? -5.214 -2.130 22.848 1.00 83.25 105 VAL A CA 1
ATOM 838 C C . VAL A 1 105 ? -5.170 -3.087 21.660 1.00 83.25 105 VAL A C 1
ATOM 840 O O . VAL A 1 105 ? -6.128 -3.186 20.897 1.00 83.25 105 VAL A O 1
ATOM 843 N N . LEU A 1 106 ? -4.065 -3.815 21.521 1.00 87.06 106 LEU A N 1
ATOM 844 C CA . LEU A 1 106 ? -3.815 -4.666 20.370 1.00 87.06 106 LEU A CA 1
ATOM 845 C C . LEU A 1 106 ? -4.621 -5.975 20.420 1.00 87.06 106 LEU A C 1
ATOM 847 O O . LEU A 1 106 ? -5.191 -6.377 19.409 1.00 87.06 106 LEU A O 1
ATOM 851 N N . THR A 1 107 ? -4.753 -6.597 21.596 1.00 90.25 107 THR A N 1
ATOM 852 C CA . THR A 1 107 ? -5.551 -7.821 21.782 1.00 90.25 107 THR A CA 1
ATOM 853 C C . THR A 1 107 ? -7.008 -7.683 21.319 1.00 90.25 107 THR A C 1
ATOM 855 O O . THR A 1 107 ? -7.433 -8.489 20.489 1.00 90.25 107 THR A O 1
ATOM 858 N N . PRO A 1 108 ? -7.800 -6.690 21.781 1.00 89.38 108 PRO A N 1
ATOM 859 C CA . PRO A 1 108 ? -9.181 -6.553 21.325 1.00 89.38 108 PRO A CA 1
ATOM 860 C C . PRO A 1 108 ? -9.263 -6.216 19.835 1.00 89.38 108 PRO A C 1
ATOM 862 O O . PRO A 1 108 ? -10.194 -6.663 19.173 1.00 89.38 108 PRO A O 1
ATOM 865 N N . LEU A 1 109 ? -8.286 -5.482 19.291 1.00 90.44 109 LEU A N 1
ATOM 866 C CA . LEU A 1 109 ? -8.237 -5.190 17.862 1.00 90.44 109 LEU A CA 1
ATOM 867 C C . LEU A 1 109 ? -8.047 -6.473 17.038 1.00 90.44 109 LEU A C 1
ATOM 869 O O . LEU A 1 109 ? -8.789 -6.686 16.087 1.00 90.44 109 LEU A O 1
ATOM 873 N N . PHE A 1 110 ? -7.131 -7.362 17.434 1.00 91.88 110 PHE A N 1
ATOM 874 C CA . PHE A 1 110 ? -6.930 -8.642 16.747 1.00 91.88 110 PHE A CA 1
ATOM 875 C C . PHE A 1 110 ? -8.148 -9.557 16.820 1.00 91.88 110 PHE A C 1
ATOM 877 O O . PHE A 1 110 ? -8.552 -10.106 15.798 1.00 91.88 110 PHE A O 1
ATOM 884 N N . ILE A 1 111 ? -8.766 -9.684 17.998 1.00 93.44 111 ILE A N 1
ATOM 885 C CA . ILE A 1 111 ? -9.988 -10.485 18.160 1.00 93.44 111 ILE A CA 1
ATOM 886 C C . ILE A 1 111 ? -11.082 -9.962 17.221 1.00 93.44 111 ILE A C 1
ATOM 888 O O . ILE A 1 111 ? -11.728 -10.742 16.528 1.00 93.44 111 ILE A O 1
ATOM 892 N N . LYS A 1 112 ? -11.261 -8.637 17.147 1.00 90.81 112 LYS A N 1
ATOM 893 C CA . LYS A 1 112 ? -12.220 -8.011 16.228 1.00 90.81 112 LYS A CA 1
ATOM 894 C C . LYS A 1 112 ? -11.890 -8.302 14.767 1.00 90.81 112 LYS A C 1
ATOM 896 O O . LYS A 1 112 ? -12.800 -8.629 14.019 1.00 90.81 112 LYS A O 1
ATOM 901 N N . THR A 1 113 ? -10.624 -8.231 14.364 1.00 91.19 113 THR A N 1
ATOM 902 C CA . THR A 1 113 ? -10.209 -8.547 12.989 1.00 91.19 113 THR A CA 1
ATOM 903 C C . THR A 1 113 ? -10.518 -9.996 12.609 1.00 91.19 113 THR A C 1
ATOM 905 O O . THR A 1 113 ? -11.025 -10.227 11.516 1.00 91.19 113 THR A O 1
ATOM 908 N N . ILE A 1 114 ? -10.282 -10.960 13.508 1.00 93.50 114 ILE A N 1
ATOM 909 C CA . ILE A 1 114 ? -10.627 -12.376 13.277 1.00 93.50 114 ILE A CA 1
ATOM 910 C C . ILE A 1 114 ? -12.140 -12.520 13.069 1.00 93.50 114 ILE A C 1
ATOM 912 O O . ILE A 1 114 ? -12.576 -13.072 12.064 1.00 93.50 114 ILE A O 1
ATOM 916 N N . LEU A 1 115 ? -12.941 -11.927 13.960 1.00 92.25 115 LEU A N 1
ATOM 917 C CA . LEU A 1 115 ? -14.402 -11.947 13.842 1.00 92.25 115 LEU A CA 1
ATOM 918 C C . LEU A 1 115 ? -14.893 -11.285 12.546 1.00 92.25 115 LEU A C 1
ATOM 920 O O . LEU A 1 115 ? -15.827 -11.779 11.922 1.00 92.25 115 LEU A O 1
ATOM 924 N N . TYR A 1 116 ? -14.273 -10.182 12.121 1.00 90.06 116 TYR A N 1
ATOM 925 C CA . TYR A 1 116 ? -14.613 -9.533 10.855 1.00 90.06 116 TYR A CA 1
ATOM 926 C C . TYR A 1 116 ? -14.292 -10.417 9.649 1.00 90.06 116 TYR A C 1
ATOM 928 O O . TYR A 1 116 ? -15.089 -10.460 8.718 1.00 90.06 116 TYR A O 1
ATOM 936 N N . SER A 1 117 ? -13.172 -11.143 9.664 1.00 91.25 117 SER A N 1
ATOM 937 C CA . SER A 1 117 ? -12.829 -12.095 8.601 1.00 91.25 117 SER A CA 1
ATOM 938 C C . SER A 1 117 ? -13.905 -13.173 8.444 1.00 91.25 117 SER A C 1
ATOM 940 O O . SER A 1 117 ? -14.363 -13.442 7.329 1.00 91.25 117 SER A O 1
ATOM 942 N N . ASP A 1 118 ? -14.370 -13.733 9.562 1.00 92.88 118 ASP A N 1
ATOM 943 C CA . ASP A 1 118 ? -15.444 -14.729 9.568 1.00 92.88 118 ASP A CA 1
ATOM 944 C C . ASP A 1 118 ? -16.760 -14.135 9.060 1.00 92.88 118 ASP A C 1
ATOM 946 O O . ASP A 1 118 ? -17.440 -14.741 8.233 1.00 92.88 118 ASP A O 1
ATOM 950 N N . GLN A 1 119 ? -17.105 -12.919 9.491 1.00 92.38 119 GLN A N 1
ATOM 951 C CA . GLN A 1 119 ? -18.311 -12.220 9.041 1.00 92.38 119 GLN A CA 1
ATOM 952 C C . GLN A 1 119 ? -18.283 -11.906 7.544 1.00 92.38 119 GLN A C 1
ATOM 954 O O . GLN A 1 119 ? -19.295 -12.090 6.871 1.00 92.38 119 GLN A O 1
ATOM 959 N N . ILE A 1 120 ? -17.144 -11.459 7.009 1.00 90.19 120 ILE A N 1
ATOM 960 C CA . ILE A 1 120 ? -16.972 -11.182 5.577 1.00 90.19 120 ILE A CA 1
ATOM 961 C C . ILE A 1 120 ? -17.134 -12.477 4.779 1.00 90.19 120 ILE A C 1
ATOM 963 O O . ILE A 1 120 ? -17.891 -12.509 3.810 1.00 90.19 120 ILE A O 1
ATOM 967 N N . THR A 1 121 ? -16.498 -13.559 5.227 1.00 89.88 121 THR A N 1
ATOM 968 C CA . THR A 1 121 ? -16.594 -14.874 4.580 1.00 89.88 121 THR A CA 1
ATOM 969 C C . THR A 1 121 ? -18.023 -15.411 4.619 1.00 89.88 121 THR A C 1
ATOM 971 O O . THR A 1 121 ? -18.551 -15.870 3.606 1.00 89.88 121 THR A O 1
ATOM 974 N N . LEU A 1 122 ? -18.694 -15.310 5.769 1.00 92.50 122 LEU A N 1
ATOM 975 C CA . LEU A 1 122 ? -20.081 -15.733 5.933 1.00 92.50 122 LEU A CA 1
ATOM 976 C C . LEU A 1 122 ? -21.031 -14.903 5.060 1.00 92.50 122 LEU A C 1
ATOM 978 O O . LEU A 1 122 ? -21.925 -15.467 4.435 1.00 92.50 122 LEU A O 1
ATOM 982 N N . ALA A 1 123 ? -20.825 -13.587 4.973 1.00 90.94 123 ALA A N 1
ATOM 983 C CA . ALA A 1 123 ? -21.608 -12.694 4.121 1.00 90.94 123 ALA A CA 1
ATOM 984 C C . ALA A 1 123 ? -21.393 -12.966 2.624 1.00 90.94 123 ALA A C 1
ATOM 986 O O . ALA A 1 123 ? -22.322 -12.828 1.828 1.00 90.94 123 ALA A O 1
ATOM 987 N N . MET A 1 124 ? -20.182 -13.357 2.225 1.00 88.12 124 MET A N 1
ATOM 988 C CA . MET A 1 124 ? -19.895 -13.798 0.860 1.00 88.12 124 MET A CA 1
ATOM 989 C C . MET A 1 124 ? -20.627 -15.108 0.560 1.00 88.12 124 MET A C 1
ATOM 991 O O . MET A 1 124 ? -21.389 -15.174 -0.405 1.00 88.12 124 MET A O 1
ATOM 995 N N . ARG A 1 125 ? -20.472 -16.122 1.420 1.00 88.00 125 ARG A N 1
ATOM 996 C CA . ARG A 1 125 ? -21.126 -17.430 1.253 1.00 88.00 125 ARG A CA 1
ATOM 997 C C . ARG A 1 125 ? -22.651 -17.323 1.251 1.00 88.00 125 ARG A C 1
ATOM 999 O O . ARG A 1 125 ? -23.296 -17.948 0.418 1.00 88.00 125 ARG A O 1
ATOM 1006 N N . SER A 1 126 ? -23.240 -16.488 2.111 1.00 93.19 126 SER A N 1
ATOM 1007 C CA . SER A 1 126 ? -24.698 -16.289 2.154 1.00 93.19 126 SER A CA 1
ATOM 1008 C C . SER A 1 126 ? -25.254 -15.597 0.906 1.00 93.19 126 SER A C 1
ATOM 1010 O O . SER A 1 126 ? -26.398 -15.839 0.531 1.00 93.19 126 SER A O 1
ATOM 1012 N N . LYS A 1 127 ? -24.439 -14.789 0.217 1.00 86.31 127 LYS A N 1
ATOM 1013 C CA . LYS A 1 127 ? -24.758 -14.202 -1.095 1.00 86.31 127 LYS A CA 1
ATOM 1014 C C . LYS A 1 127 ? -24.526 -15.160 -2.272 1.00 86.31 127 LYS A C 1
ATOM 1016 O O . LYS A 1 127 ? -24.595 -14.721 -3.419 1.00 86.31 127 LYS A O 1
ATOM 1021 N N . GLY A 1 128 ? -24.235 -16.437 -2.011 1.00 85.38 128 GLY A N 1
ATOM 1022 C CA . GLY A 1 128 ? -23.939 -17.423 -3.049 1.00 85.38 128 GLY A CA 1
ATOM 1023 C C . GLY A 1 128 ? -22.604 -17.160 -3.744 1.00 85.38 128 GLY A C 1
ATOM 1024 O O . GLY A 1 128 ? -22.494 -17.337 -4.955 1.00 85.38 128 GLY A O 1
ATOM 1025 N N . PHE A 1 129 ? -21.605 -16.649 -3.016 1.00 81.38 129 PHE A N 1
ATOM 1026 C CA . PHE A 1 129 ? -20.241 -16.592 -3.533 1.00 81.38 129 PHE A CA 1
ATOM 1027 C C . PHE A 1 129 ? -19.694 -18.013 -3.674 1.00 81.38 129 PHE A C 1
ATOM 1029 O O . PHE A 1 129 ? -19.543 -18.716 -2.677 1.00 81.38 129 PHE A O 1
ATOM 1036 N N . ASP A 1 130 ? -19.419 -18.397 -4.915 1.00 80.06 130 ASP A N 1
ATOM 1037 C CA . ASP A 1 130 ? -18.747 -19.636 -5.279 1.00 80.06 130 ASP A CA 1
ATOM 1038 C C . ASP A 1 130 ? -17.330 -19.307 -5.767 1.00 80.06 130 ASP A C 1
ATOM 1040 O O . ASP A 1 130 ? -17.135 -18.347 -6.518 1.00 80.06 130 ASP A O 1
ATOM 1044 N N . GLU A 1 131 ? -16.345 -20.066 -5.294 1.00 69.69 131 GLU A N 1
ATOM 1045 C CA . GLU A 1 131 ? -14.920 -19.807 -5.530 1.00 69.69 131 GLU A CA 1
ATOM 1046 C C . GLU A 1 131 ? -14.504 -20.192 -6.961 1.00 69.69 131 GLU A C 1
ATOM 1048 O O . GLU A 1 131 ? -13.633 -19.539 -7.541 1.00 69.69 131 GLU A O 1
ATOM 1053 N N . GLU A 1 132 ? -15.173 -21.193 -7.545 1.00 67.69 132 GLU A N 1
ATOM 1054 C CA . GLU A 1 132 ? -14.887 -21.749 -8.878 1.00 67.69 132 GLU A CA 1
ATOM 1055 C C . GLU A 1 132 ? -15.880 -21.295 -9.964 1.00 67.69 132 GLU A C 1
ATOM 1057 O O . GLU A 1 132 ? -15.654 -21.498 -11.160 1.00 67.69 132 GLU A O 1
ATOM 1062 N N . GLY A 1 133 ? -16.975 -20.643 -9.570 1.00 63.94 133 GLY A N 1
ATOM 1063 C CA . GLY A 1 133 ? -18.022 -20.199 -10.482 1.00 63.94 133 GLY A CA 1
ATOM 1064 C C . GLY A 1 133 ? -17.581 -19.055 -11.403 1.00 63.94 133 GLY A C 1
ATOM 1065 O O . GLY A 1 133 ? -17.052 -18.030 -10.960 1.00 63.94 133 GLY A O 1
ATOM 1066 N N . GLN A 1 134 ? -17.867 -19.185 -12.704 1.00 56.31 134 GLN A N 1
ATOM 1067 C CA . GLN A 1 134 ? -17.722 -18.088 -13.667 1.00 56.31 134 GLN A CA 1
ATOM 1068 C C . GLN A 1 134 ? -18.721 -16.974 -13.335 1.00 56.31 134 GLN A C 1
ATOM 1070 O O . GLN A 1 134 ? -19.924 -17.094 -13.567 1.00 56.31 134 GLN A O 1
ATOM 1075 N N . ARG A 1 135 ? -18.223 -15.875 -12.768 1.00 61.84 135 ARG A N 1
ATOM 1076 C CA . ARG A 1 135 ? -19.042 -14.723 -12.388 1.00 61.84 135 ARG A CA 1
ATOM 1077 C C . ARG A 1 135 ? -19.086 -13.706 -13.527 1.00 61.84 135 ARG A C 1
ATOM 1079 O O . ARG A 1 135 ? -18.060 -13.396 -14.123 1.00 61.84 135 ARG A O 1
ATOM 1086 N N . SER A 1 136 ? -20.262 -13.145 -13.804 1.00 57.03 136 SER A N 1
ATOM 1087 C CA . SER A 1 136 ? -20.383 -11.981 -14.686 1.00 57.03 136 SER A CA 1
ATOM 1088 C C . SER A 1 136 ? -19.855 -10.741 -13.963 1.00 57.03 136 SER A C 1
ATOM 1090 O O . SER A 1 136 ? -20.380 -10.360 -12.911 1.00 57.03 136 SER A O 1
ATOM 1092 N N . GLU A 1 137 ? -18.812 -10.122 -14.501 1.00 57.84 137 GLU A N 1
ATOM 1093 C CA . GLU A 1 137 ? -18.182 -8.959 -13.880 1.00 57.84 137 GLU A CA 1
ATOM 1094 C C . GLU A 1 137 ? -19.040 -7.698 -14.029 1.00 57.84 137 GLU A C 1
ATOM 1096 O O . GLU A 1 137 ? -19.438 -7.331 -15.132 1.00 57.84 137 GLU A O 1
ATOM 1101 N N . TYR A 1 138 ? -19.330 -7.036 -12.904 1.00 53.28 138 TYR A N 1
ATOM 1102 C CA . TYR A 1 138 ? -20.119 -5.797 -12.861 1.00 53.28 138 TYR A CA 1
ATOM 1103 C C . TYR A 1 138 ? -19.324 -4.574 -13.343 1.00 53.28 138 TYR A C 1
ATOM 1105 O O . TYR A 1 138 ? -19.893 -3.649 -13.915 1.00 53.28 138 TYR A O 1
ATOM 1113 N N . THR A 1 139 ? -18.004 -4.588 -13.149 1.00 56.41 139 THR A N 1
ATOM 1114 C CA . THR A 1 139 ? -17.105 -3.511 -13.564 1.00 56.41 139 THR A CA 1
ATOM 1115 C C . THR A 1 139 ? -16.049 -4.114 -14.471 1.00 56.41 139 THR A C 1
ATOM 1117 O O . THR A 1 139 ? -15.082 -4.690 -13.985 1.00 56.41 139 THR A O 1
ATOM 1120 N N . LYS A 1 140 ? -16.257 -4.014 -15.786 1.00 54.38 140 LYS A N 1
ATOM 1121 C CA . LYS A 1 140 ? -15.183 -4.260 -16.748 1.00 54.38 140 LYS A CA 1
ATOM 1122 C C . LYS A 1 140 ? -14.268 -3.054 -16.729 1.00 54.38 140 LYS A C 1
ATOM 1124 O O . LYS A 1 140 ? -14.730 -1.935 -16.947 1.00 54.38 140 LYS A O 1
ATOM 1129 N N . ILE A 1 141 ? -12.995 -3.286 -16.453 1.00 55.28 141 ILE A N 1
ATOM 1130 C CA . ILE A 1 141 ? -11.990 -2.242 -16.570 1.00 55.28 141 ILE A CA 1
ATOM 1131 C C . ILE A 1 141 ? -11.468 -2.310 -17.985 1.00 55.28 141 ILE A C 1
ATOM 1133 O O . ILE A 1 141 ? -10.589 -3.094 -18.332 1.00 55.28 141 ILE A O 1
ATOM 1137 N N . GLU A 1 142 ? -12.076 -1.496 -18.835 1.00 51.94 142 GLU A N 1
ATOM 1138 C CA . GLU A 1 142 ? -11.466 -1.176 -20.108 1.00 51.94 142 GLU A CA 1
ATOM 1139 C C . GLU A 1 142 ? -10.284 -0.264 -19.799 1.00 51.94 142 GLU A C 1
ATOM 1141 O O . GLU A 1 142 ? -10.457 0.916 -19.509 1.00 51.94 142 GLU A O 1
ATOM 1146 N N . VAL A 1 143 ? -9.076 -0.832 -19.819 1.00 53.94 143 VAL A N 1
ATOM 1147 C CA . VAL A 1 143 ? -7.844 -0.043 -19.860 1.00 53.94 143 VAL A CA 1
ATOM 1148 C C . VAL A 1 143 ? -7.987 0.973 -20.986 1.00 53.94 143 VAL A C 1
ATOM 1150 O O . VAL A 1 143 ? -8.025 0.612 -22.166 1.00 53.94 143 VAL A O 1
ATOM 1153 N N . ALA A 1 144 ? -8.118 2.250 -20.629 1.00 54.50 144 ALA A N 1
ATOM 1154 C CA . ALA A 1 144 ? -8.259 3.286 -21.628 1.00 54.50 144 ALA A CA 1
ATOM 1155 C C . ALA A 1 144 ? -6.980 3.271 -22.484 1.00 54.50 144 ALA A C 1
ATOM 1157 O O . ALA A 1 144 ? -5.879 3.393 -21.943 1.00 54.50 144 ALA A O 1
ATOM 1158 N N . PRO A 1 145 ? -7.069 3.184 -23.824 1.00 54.19 145 PRO A N 1
ATOM 1159 C CA . PRO A 1 145 ? -5.887 3.204 -24.693 1.00 54.19 145 PRO A CA 1
ATOM 1160 C C . PRO A 1 145 ? -5.051 4.485 -24.513 1.00 54.19 145 PRO A C 1
ATOM 1162 O O . PRO A 1 145 ? -3.875 4.531 -24.871 1.00 54.19 145 PRO A O 1
ATOM 1165 N N . LYS A 1 146 ? -5.647 5.519 -23.902 1.00 57.75 146 LYS A N 1
ATOM 1166 C CA . LYS A 1 146 ? -4.990 6.762 -23.503 1.00 57.75 146 LYS A CA 1
ATOM 1167 C C . LYS A 1 146 ? -3.921 6.557 -22.422 1.00 57.75 146 LYS A C 1
ATOM 1169 O O . LYS A 1 146 ? -2.887 7.213 -22.504 1.00 57.75 146 LYS A O 1
ATOM 1174 N N . ASP A 1 147 ? -4.113 5.643 -21.474 1.00 63.19 147 ASP A N 1
ATOM 1175 C CA . ASP A 1 147 ? -3.128 5.386 -20.410 1.00 63.19 147 ASP A CA 1
ATOM 1176 C C . ASP A 1 147 ? -1.886 4.696 -20.962 1.00 63.19 147 ASP A C 1
ATOM 1178 O O . ASP A 1 147 ? -0.763 4.994 -20.555 1.00 63.19 147 ASP A O 1
ATOM 1182 N N . TRP A 1 148 ? -2.067 3.855 -21.983 1.00 63.44 148 TRP A N 1
ATOM 1183 C CA . TRP A 1 148 ? -0.950 3.246 -22.695 1.00 63.44 148 TRP A CA 1
ATOM 1184 C C . TRP A 1 148 ? -0.150 4.284 -23.488 1.00 63.44 148 TRP A C 1
ATOM 1186 O O . TRP A 1 148 ? 1.077 4.258 -23.476 1.00 63.44 148 TRP A O 1
ATOM 1196 N N . ILE A 1 149 ? -0.822 5.263 -24.100 1.00 67.50 149 ILE A N 1
ATOM 1197 C CA . ILE A 1 149 ? -0.168 6.375 -24.807 1.00 67.50 149 ILE A CA 1
ATOM 1198 C C . ILE A 1 149 ? 0.626 7.263 -23.839 1.00 67.50 149 ILE A C 1
ATOM 1200 O O . ILE A 1 149 ? 1.764 7.621 -24.143 1.00 67.50 149 ILE A O 1
ATOM 1204 N N . TRP A 1 150 ? 0.078 7.579 -22.660 1.00 68.88 150 TRP A N 1
ATOM 1205 C CA . TRP A 1 150 ? 0.799 8.339 -21.631 1.00 68.88 150 TRP A CA 1
ATOM 1206 C C . TRP A 1 150 ? 1.995 7.564 -21.072 1.00 68.88 150 TRP A C 1
ATOM 1208 O O . TRP A 1 150 ? 3.092 8.117 -20.980 1.00 68.88 150 TRP A O 1
ATOM 1218 N N . ALA A 1 151 ? 1.823 6.275 -20.772 1.00 69.25 151 ALA A N 1
ATOM 1219 C CA . ALA A 1 151 ? 2.900 5.420 -20.283 1.00 69.25 151 ALA A CA 1
ATOM 1220 C C . ALA A 1 151 ? 4.027 5.259 -21.316 1.00 69.25 151 ALA A C 1
ATOM 1222 O O . ALA A 1 151 ? 5.203 5.395 -20.974 1.00 69.25 151 ALA A O 1
ATOM 1223 N N . VAL A 1 152 ? 3.685 5.030 -22.589 1.00 74.06 152 VAL A N 1
ATOM 1224 C CA . VAL A 1 152 ? 4.658 4.888 -23.681 1.00 74.06 152 VAL A CA 1
ATOM 1225 C C . VAL A 1 152 ? 5.359 6.214 -23.959 1.00 74.06 152 VAL A C 1
ATOM 1227 O O . VAL A 1 152 ? 6.585 6.230 -24.037 1.00 74.06 152 VAL A O 1
ATOM 1230 N N . SER A 1 153 ? 4.627 7.330 -24.042 1.00 71.69 153 SER A N 1
ATOM 1231 C CA . SER A 1 153 ? 5.215 8.660 -24.255 1.00 71.69 153 SER A CA 1
ATOM 1232 C C . SER A 1 153 ? 6.189 9.033 -23.137 1.00 71.69 153 SER A C 1
ATOM 1234 O O . SER A 1 153 ? 7.255 9.591 -23.402 1.00 71.69 153 SER A O 1
ATOM 1236 N N . PHE A 1 154 ? 5.853 8.710 -21.888 1.00 72.19 154 PHE A N 1
ATOM 1237 C CA . PHE A 1 154 ? 6.717 8.995 -20.750 1.00 72.19 154 PHE A CA 1
ATOM 1238 C C . PHE A 1 154 ? 7.933 8.064 -20.678 1.00 72.19 154 PHE A C 1
ATOM 1240 O O . PHE A 1 154 ? 9.050 8.514 -20.418 1.00 72.19 154 PHE A O 1
ATOM 1247 N N . SER A 1 155 ? 7.743 6.773 -20.962 1.00 70.88 155 SER A N 1
ATOM 1248 C CA . SER A 1 155 ? 8.840 5.808 -21.064 1.00 70.88 155 SER A CA 1
ATOM 1249 C C . SER A 1 155 ? 9.846 6.234 -22.138 1.00 70.88 155 SER A C 1
ATOM 1251 O O . SER A 1 155 ? 11.049 6.272 -21.877 1.00 70.88 155 SER A O 1
ATOM 1253 N N . LEU A 1 156 ? 9.361 6.674 -23.305 1.00 77.56 156 LEU A N 1
ATOM 1254 C CA . LEU A 1 156 ? 10.190 7.233 -24.374 1.00 77.56 156 LEU A CA 1
ATOM 1255 C C . LEU A 1 156 ? 10.948 8.485 -23.922 1.00 77.56 156 LEU A C 1
ATOM 1257 O O . LEU A 1 156 ? 12.147 8.583 -24.170 1.00 77.56 156 LEU A O 1
ATOM 1261 N N . PHE A 1 157 ? 10.293 9.407 -23.210 1.00 80.12 157 PHE A N 1
ATOM 1262 C CA . PHE A 1 157 ? 10.940 10.609 -22.674 1.00 80.12 157 PHE A CA 1
ATOM 1263 C C . PHE A 1 157 ? 12.105 10.277 -21.722 1.00 80.12 157 PHE A C 1
ATOM 1265 O O . PHE A 1 157 ? 13.185 10.862 -21.828 1.00 80.12 157 PHE A O 1
ATOM 1272 N N . LEU A 1 158 ? 11.935 9.291 -20.836 1.00 74.06 158 LEU A N 1
ATOM 1273 C CA . LEU A 1 158 ? 12.986 8.849 -19.912 1.00 74.06 158 LEU A CA 1
ATOM 1274 C C . LEU A 1 158 ? 14.149 8.134 -20.613 1.00 74.06 158 LEU A C 1
ATOM 1276 O O . LEU A 1 158 ? 15.315 8.344 -20.259 1.00 74.06 158 LEU A O 1
ATOM 1280 N N . ILE A 1 159 ? 13.850 7.317 -21.625 1.00 77.00 159 ILE A N 1
ATOM 1281 C CA . ILE A 1 159 ? 14.869 6.649 -22.444 1.00 77.00 159 ILE A CA 1
ATOM 1282 C C . ILE A 1 159 ? 15.684 7.693 -23.214 1.00 77.00 159 ILE A C 1
ATOM 1284 O O . ILE A 1 159 ? 16.912 7.625 -23.218 1.00 77.00 159 ILE A O 1
ATOM 1288 N N . ILE A 1 160 ? 15.021 8.698 -23.794 1.00 78.69 160 ILE A N 1
ATOM 1289 C CA . ILE A 1 160 ? 15.677 9.810 -24.492 1.00 78.69 160 ILE A CA 1
ATOM 1290 C C . ILE A 1 160 ? 16.576 10.592 -23.531 1.00 78.69 160 ILE A C 1
ATOM 1292 O O . ILE A 1 160 ? 17.724 10.855 -23.878 1.00 78.69 160 ILE A O 1
ATOM 1296 N N . SER A 1 161 ? 16.109 10.904 -22.317 1.00 73.38 161 SER A N 1
ATOM 1297 C CA . SER A 1 161 ? 16.917 11.586 -21.293 1.00 73.38 161 SER A CA 1
ATOM 1298 C C . SER A 1 161 ? 18.202 10.811 -20.960 1.00 73.38 161 SER A C 1
ATOM 1300 O O . SER A 1 161 ? 19.298 11.374 -20.949 1.00 73.38 161 SER A O 1
ATOM 1302 N N . THR A 1 162 ? 18.093 9.489 -20.802 1.00 69.81 162 THR A N 1
ATOM 1303 C CA . THR A 1 162 ? 19.244 8.616 -20.514 1.00 69.81 162 THR A CA 1
ATOM 1304 C C . THR A 1 162 ? 20.206 8.525 -21.707 1.00 69.81 162 THR A C 1
ATOM 1306 O O . THR A 1 162 ? 21.427 8.567 -21.537 1.00 69.81 162 THR A O 1
ATOM 1309 N N . PHE A 1 163 ? 19.675 8.443 -22.930 1.00 74.06 163 PHE A N 1
ATOM 1310 C CA . PHE A 1 163 ? 20.468 8.372 -24.160 1.00 74.06 163 PHE A CA 1
ATOM 1311 C C . PHE A 1 163 ? 21.195 9.691 -24.465 1.00 74.06 163 PHE A C 1
ATOM 1313 O O . PHE A 1 163 ? 22.328 9.673 -24.942 1.00 74.06 163 PHE A O 1
ATOM 1320 N N . TYR A 1 164 ? 20.581 10.834 -24.149 1.00 69.50 164 TYR A N 1
ATOM 1321 C CA . TYR A 1 164 ? 21.170 12.160 -24.352 1.00 69.50 164 TYR A CA 1
ATOM 1322 C C . TYR A 1 164 ? 22.371 12.416 -23.431 1.00 69.50 164 TYR A C 1
ATOM 1324 O O . TYR A 1 164 ? 23.313 13.094 -23.832 1.00 69.50 164 TYR A O 1
ATOM 1332 N N . ILE A 1 165 ? 22.352 11.847 -22.221 1.00 64.31 165 ILE A N 1
ATOM 1333 C CA . ILE A 1 165 ? 23.456 11.925 -21.253 1.00 64.31 165 ILE A CA 1
ATOM 1334 C C . ILE A 1 165 ? 24.537 10.880 -21.545 1.00 64.31 165 ILE A C 1
ATOM 1336 O O . ILE A 1 165 ? 25.707 11.195 -21.436 1.00 64.31 165 ILE A O 1
ATOM 1340 N N . THR A 1 166 ? 24.179 9.669 -21.984 1.00 60.28 166 THR A N 1
ATOM 1341 C CA . THR A 1 166 ? 25.170 8.626 -22.340 1.00 60.28 166 THR A CA 1
ATOM 1342 C C . THR A 1 166 ? 25.981 8.980 -23.596 1.00 60.28 166 THR A C 1
ATOM 1344 O O . THR A 1 166 ? 27.088 8.485 -23.784 1.00 60.28 166 THR A O 1
ATOM 1347 N N . LYS A 1 167 ? 25.421 9.805 -24.491 1.00 50.16 167 LYS A N 1
ATOM 1348 C CA . LYS A 1 167 ? 26.071 10.230 -25.741 1.00 50.16 167 LYS A CA 1
ATOM 1349 C C . LYS A 1 167 ? 26.915 11.510 -25.589 1.00 50.16 167 LYS A C 1
ATOM 1351 O O . LYS A 1 167 ? 27.595 11.880 -26.545 1.00 50.16 167 LYS A O 1
ATOM 1356 N N . ARG A 1 168 ? 26.850 12.195 -24.445 1.00 47.03 168 ARG A N 1
ATOM 1357 C CA . ARG A 1 168 ? 27.598 13.427 -24.159 1.00 47.03 168 ARG A CA 1
ATOM 1358 C C . ARG A 1 168 ? 28.727 13.144 -23.182 1.00 47.03 168 ARG A C 1
ATOM 1360 O O . ARG A 1 168 ? 29.779 13.791 -23.359 1.00 47.03 168 ARG A O 1
#

InterPro domains:
  IPR003339 ABC/ECF transporter, transmembrane component [PF02361] (24-133)
  IPR003339 ABC/ECF transporter, transmembrane component [cd16914] (25-160)
  IPR051611 Energy-coupling factor transporter component [PTHR34857] (25-156)

Secondary structure (DSSP, 8-state):
-HHHHHHHHHHHHHHHHHHHHHHHHHHHHHHHHHHHHHHHHHHHHH--HHHHHHHHHHHHT--HHHHHHH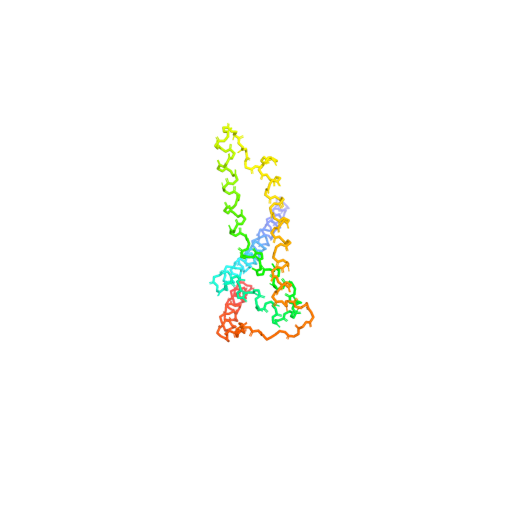HHHHHHHHHHHHHHHHHHHHHHHTT----TT-HHHHHHHHHHHHHHHHHHHHHHHHTT--SSS-PPPSS-----HHHHHHHHHHHHHHHHHHHHHHT-

Sequence (168 aa):
MTAMLFSQQSSDVVTQSHAIVNYDYALMIATRVLLFANLGMLFSCTTDNLEFVYSLRDQLKLPNVFVYGILATFNLLPLIKDEAKKNYASFQARGQKTWRFSSKVLTPLFIKTILYSDQITLAMRSKGFDEEGQRSEYTKIEVAPKDWIWAVSFSLFLIISTFYITKR

Foldseek 3Di:
DVVVVVVVVVVVVVVVVVVVVVVVVVVVVVLVVVVVVVLVVVCVVPDDPLLVLLVCCVVVVDQPVVSVVVVVCVVCVVVLVVVLVVLVVVVVVVVDPDDPPRPSSVVVSVVVVVVVVVVVVVVCVVVVNDRPDDDDDPDDNPPDVVVVVVSVVVVVVSVVVVVVSVVD

Radius of gyration: 28.42 Å; chains: 1; bounding box: 90×38×59 Å